Protein AF-A0A9D3RZB0-F1 (afdb_monomer)

Secondary structure (DSSP, 8-state):
-GGGSTTT--TTS-HHHHHHHHHHHHHHTT----TTS-GGG--HHHHHHHHHHHHHHHHHH---PPPTT--

Structure (mmCIF, N/CA/C/O backbone):
data_AF-A0A9D3RZB0-F1
#
_entry.id   AF-A0A9D3RZB0-F1
#
loop_
_atom_site.group_PDB
_atom_site.id
_atom_site.type_symbol
_atom_site.label_atom_id
_atom_site.label_alt_id
_atom_site.label_comp_id
_atom_site.label_asym_id
_atom_site.label_entity_id
_atom_site.label_seq_id
_atom_site.pdbx_PDB_ins_code
_atom_site.Cartn_x
_atom_site.Cartn_y
_atom_site.Cartn_z
_atom_site.occupancy
_atom_site.B_iso_or_equiv
_atom_site.auth_seq_id
_atom_site.auth_comp_id
_atom_site.auth_asym_id
_atom_site.auth_atom_id
_atom_site.pdbx_PDB_model_num
ATOM 1 N N . MET A 1 1 ? 8.351 -4.911 -0.090 1.00 58.34 1 MET A N 1
ATOM 2 C CA . MET A 1 1 ? 7.662 -3.599 -0.016 1.00 58.34 1 MET A CA 1
ATOM 3 C C . MET A 1 1 ? 8.304 -2.539 -0.914 1.00 58.34 1 MET A C 1
ATOM 5 O O . MET A 1 1 ? 7.785 -1.434 -0.968 1.00 58.34 1 MET A O 1
ATOM 9 N N . GLU A 1 2 ? 9.367 -2.855 -1.661 1.00 71.31 2 GLU A N 1
ATOM 10 C CA . GLU A 1 2 ? 10.078 -1.876 -2.501 1.00 71.31 2 GLU A CA 1
ATOM 11 C C . GLU A 1 2 ? 9.241 -1.324 -3.665 1.00 71.31 2 GLU A C 1
ATOM 13 O O . GLU A 1 2 ? 9.485 -0.209 -4.103 1.00 71.31 2 GLU A O 1
ATOM 18 N N . LEU A 1 3 ? 8.204 -2.046 -4.109 1.00 81.25 3 LEU A N 1
ATOM 19 C CA . LEU A 1 3 ? 7.355 -1.661 -5.245 1.00 81.25 3 LEU A CA 1
ATOM 20 C C . LEU A 1 3 ? 6.836 -0.214 -5.188 1.00 81.25 3 LEU A C 1
ATOM 22 O O . LEU A 1 3 ? 6.718 0.434 -6.221 1.00 81.25 3 LEU A O 1
ATOM 26 N N . LEU A 1 4 ? 6.490 0.281 -3.995 1.00 87.69 4 LEU A N 1
ATOM 27 C CA . LEU A 1 4 ? 5.884 1.605 -3.809 1.00 87.69 4 LEU A CA 1
ATOM 28 C C . LEU A 1 4 ? 6.886 2.668 -3.328 1.00 87.69 4 LEU A C 1
ATOM 30 O O . LEU A 1 4 ? 6.472 3.724 -2.857 1.00 87.69 4 LEU A O 1
ATOM 34 N N . THR A 1 5 ? 8.192 2.405 -3.421 1.00 86.25 5 THR A N 1
ATOM 35 C CA . THR A 1 5 ? 9.248 3.403 -3.193 1.00 86.25 5 THR A CA 1
ATOM 36 C C . THR A 1 5 ? 9.823 3.873 -4.527 1.00 86.25 5 THR A C 1
ATOM 38 O O . THR A 1 5 ? 9.631 3.236 -5.560 1.00 86.25 5 THR A O 1
ATOM 41 N N . LYS A 1 6 ? 10.569 4.985 -4.526 1.00 83.31 6 LYS A N 1
ATOM 42 C CA . LYS A 1 6 ? 11.226 5.486 -5.748 1.00 83.31 6 LYS A CA 1
ATOM 43 C C . LYS A 1 6 ? 12.168 4.454 -6.375 1.00 83.31 6 LYS A C 1
ATOM 45 O O . LYS A 1 6 ? 12.340 4.460 -7.584 1.00 83.31 6 LYS A O 1
ATOM 50 N N . GLN A 1 7 ? 12.797 3.619 -5.549 1.00 80.38 7 GLN A N 1
ATOM 51 C CA . GLN A 1 7 ? 13.803 2.653 -5.974 1.00 80.38 7 GLN A CA 1
ATOM 52 C C . GLN A 1 7 ? 13.187 1.378 -6.562 1.00 80.38 7 GLN A C 1
ATOM 54 O O . GLN A 1 7 ? 13.785 0.797 -7.460 1.00 80.38 7 GLN A O 1
ATOM 59 N N . GLY A 1 8 ? 12.019 0.941 -6.077 1.00 84.00 8 GLY A N 1
ATOM 60 C CA . GLY A 1 8 ? 11.369 -0.273 -6.582 1.00 84.00 8 GLY A CA 1
ATOM 61 C C . GLY A 1 8 ? 10.191 -0.034 -7.529 1.00 84.00 8 GLY A C 1
ATOM 62 O O . GLY A 1 8 ? 9.721 -0.993 -8.139 1.00 84.00 8 GLY A O 1
ATOM 63 N N . TRP A 1 9 ? 9.716 1.207 -7.688 1.00 89.56 9 TRP A N 1
ATOM 64 C CA . TRP A 1 9 ? 8.690 1.549 -8.676 1.00 89.56 9 TRP A CA 1
ATOM 65 C C . TRP A 1 9 ? 9.252 1.568 -10.102 1.00 89.56 9 TRP A C 1
ATOM 67 O O . TRP A 1 9 ? 10.304 2.144 -10.369 1.00 89.56 9 TRP A O 1
ATOM 77 N N . SER A 1 10 ? 8.488 1.013 -11.043 1.00 90.88 10 SER A N 1
ATOM 78 C CA . SER A 1 10 ? 8.737 1.118 -12.481 1.00 90.88 10 SER A CA 1
ATOM 79 C C . SER A 1 10 ? 7.439 1.449 -13.207 1.00 90.88 10 SER A C 1
ATOM 81 O O . SER A 1 10 ? 6.395 0.864 -12.920 1.00 90.88 10 SER A O 1
ATOM 83 N N . SER A 1 11 ? 7.503 2.351 -14.190 1.00 89.62 11 SER A N 1
ATOM 84 C CA . SER A 1 11 ? 6.360 2.695 -15.049 1.00 89.62 11 SER A CA 1
ATOM 85 C C . SER A 1 11 ? 5.877 1.528 -15.915 1.00 89.62 11 SER A C 1
ATOM 87 O O . SER A 1 11 ? 4.789 1.601 -16.477 1.00 89.62 11 SER A O 1
ATOM 89 N N . ALA A 1 12 ? 6.662 0.451 -16.011 1.00 91.94 12 ALA A N 1
ATOM 90 C CA . ALA A 1 12 ? 6.274 -0.773 -16.699 1.00 91.94 12 ALA A CA 1
ATOM 91 C C . ALA A 1 12 ? 5.228 -1.598 -15.927 1.00 91.94 12 ALA A C 1
ATOM 93 O O . ALA A 1 12 ? 4.604 -2.484 -16.511 1.00 91.94 12 ALA A O 1
ATOM 94 N N . TYR A 1 13 ? 5.027 -1.345 -14.628 1.00 91.25 13 TYR A N 1
ATOM 95 C CA . TYR A 1 13 ? 4.040 -2.087 -13.850 1.00 91.25 13 TYR A CA 1
ATOM 96 C C . TYR A 1 13 ? 2.619 -1.662 -14.205 1.00 91.25 13 TYR A C 1
ATOM 98 O O . TYR A 1 13 ? 2.241 -0.496 -14.081 1.00 91.25 13 TYR A O 1
ATOM 106 N N . SER A 1 14 ? 1.795 -2.640 -14.586 1.00 96.00 14 SER A N 1
ATOM 107 C CA . SER A 1 14 ? 0.360 -2.418 -14.718 1.00 96.00 14 SER A CA 1
ATOM 108 C C . SER A 1 14 ? -0.258 -2.210 -13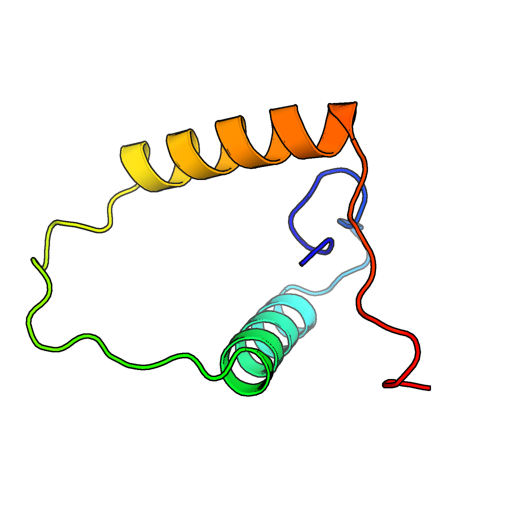.336 1.00 96.00 14 SER A C 1
ATOM 110 O O . SER A 1 14 ? 0.153 -2.832 -12.353 1.00 96.00 14 SER A O 1
ATOM 112 N N . ILE A 1 15 ? -1.294 -1.376 -13.256 1.00 94.88 15 ILE A N 1
ATOM 113 C CA . ILE A 1 15 ? -2.018 -1.147 -11.997 1.00 94.88 15 ILE A CA 1
ATOM 114 C C . ILE A 1 15 ? -2.613 -2.453 -11.453 1.00 94.88 15 ILE A C 1
ATOM 116 O O . ILE A 1 15 ? -2.592 -2.685 -10.247 1.00 94.88 15 ILE A O 1
ATOM 120 N N . GLU A 1 16 ? -3.060 -3.346 -12.333 1.00 96.25 16 GLU A N 1
ATOM 121 C CA . GLU A 1 16 ? -3.530 -4.680 -11.957 1.00 96.25 16 GLU A CA 1
ATOM 122 C C . GLU A 1 16 ? -2.447 -5.491 -11.230 1.00 96.25 16 GLU A C 1
ATOM 124 O O . GLU A 1 16 ? -2.701 -6.047 -10.159 1.00 96.25 16 GLU A O 1
ATOM 129 N N . SER A 1 17 ? -1.212 -5.485 -11.746 1.00 93.50 17 SER A N 1
ATOM 130 C CA . SER A 1 17 ? -0.090 -6.173 -11.100 1.00 93.50 17 SER A CA 1
ATOM 131 C C . SER A 1 17 ? 0.228 -5.589 -9.720 1.00 93.50 17 SER A C 1
ATOM 133 O O . SER A 1 17 ? 0.559 -6.333 -8.798 1.00 93.50 17 SER A O 1
ATOM 135 N N . VAL A 1 18 ? 0.071 -4.272 -9.546 1.00 94.31 18 VAL A N 1
ATOM 136 C CA . VAL A 1 18 ? 0.282 -3.584 -8.265 1.00 94.31 18 VAL A CA 1
ATOM 137 C C . VAL A 1 18 ? -0.792 -3.986 -7.254 1.00 94.31 18 VAL A C 1
ATOM 139 O O . VAL A 1 18 ? -0.461 -4.328 -6.119 1.00 94.31 18 VAL A O 1
ATOM 142 N N . ILE A 1 19 ? -2.065 -4.010 -7.659 1.00 96.12 19 ILE A N 1
ATOM 143 C CA . ILE A 1 19 ? -3.181 -4.444 -6.801 1.00 96.12 19 ILE A CA 1
ATOM 144 C C . ILE A 1 19 ? -2.968 -5.893 -6.347 1.00 96.12 19 ILE A C 1
ATO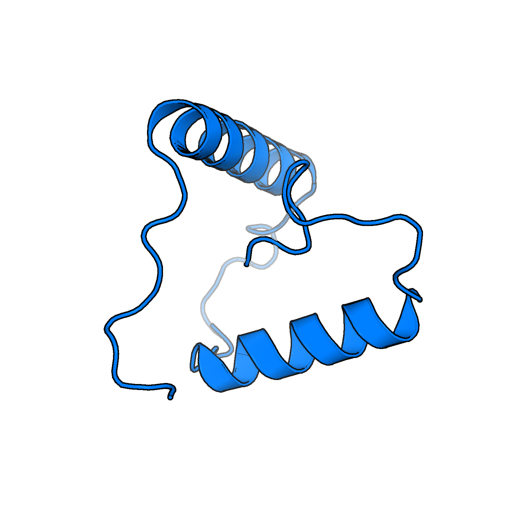M 146 O O . ILE A 1 19 ? -3.058 -6.191 -5.153 1.00 96.12 19 ILE A O 1
ATOM 150 N N . MET A 1 20 ? -2.626 -6.791 -7.275 1.00 96.56 20 MET A N 1
ATOM 151 C CA . MET A 1 20 ? -2.372 -8.198 -6.959 1.00 96.56 20 MET A CA 1
ATOM 152 C C . MET A 1 20 ? -1.188 -8.367 -5.995 1.00 96.56 20 MET A C 1
ATOM 154 O O . MET A 1 20 ? -1.281 -9.124 -5.028 1.00 96.56 20 MET A O 1
ATOM 158 N N . GLN A 1 21 ? -0.094 -7.629 -6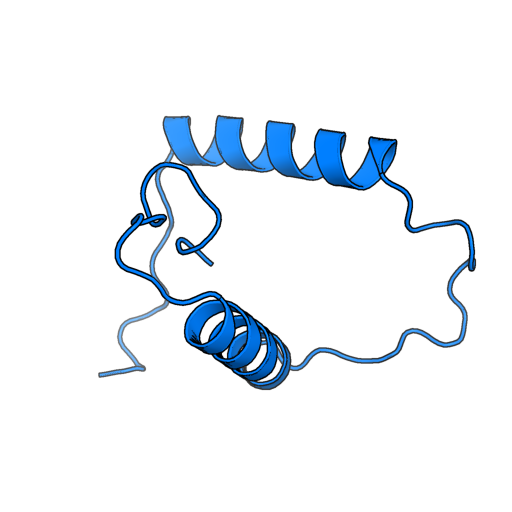.203 1.00 92.00 21 GLN A N 1
ATOM 159 C CA . GLN A 1 21 ? 1.071 -7.666 -5.316 1.00 92.00 21 GLN A CA 1
ATOM 160 C C . GLN A 1 21 ? 0.764 -7.135 -3.908 1.00 92.00 21 GLN A C 1
ATOM 162 O O . GLN A 1 21 ? 1.256 -7.696 -2.924 1.00 92.00 21 GLN A O 1
ATOM 167 N N . ILE A 1 22 ? -0.067 -6.093 -3.781 1.00 94.38 22 ILE A N 1
ATOM 168 C CA . ILE A 1 22 ? -0.533 -5.597 -2.476 1.00 94.38 22 ILE A CA 1
ATOM 169 C C . ILE A 1 22 ? -1.330 -6.691 -1.757 1.00 94.38 22 ILE A C 1
ATOM 171 O O . ILE A 1 22 ? -1.039 -6.989 -0.596 1.00 94.38 22 ILE A O 1
ATOM 175 N N . ASN A 1 23 ? -2.264 -7.346 -2.454 1.00 95.25 23 ASN A N 1
ATOM 176 C CA . ASN A 1 23 ? -3.044 -8.451 -1.892 1.00 95.25 23 ASN A CA 1
ATOM 177 C C . ASN A 1 23 ? -2.139 -9.592 -1.401 1.00 95.25 23 ASN A C 1
ATOM 179 O O . ASN A 1 23 ? -2.261 -10.033 -0.257 1.00 95.25 23 ASN A O 1
ATOM 183 N N . ALA A 1 24 ? -1.179 -10.023 -2.224 1.00 94.06 24 ALA A N 1
ATOM 184 C CA . ALA A 1 24 ? -0.222 -11.066 -1.857 1.00 94.06 24 ALA A CA 1
ATOM 185 C C . ALA A 1 24 ? 0.634 -10.670 -0.640 1.00 94.06 24 ALA A C 1
ATOM 187 O O . ALA A 1 24 ? 0.862 -11.480 0.261 1.00 94.06 24 ALA A O 1
ATOM 188 N N . THR A 1 25 ? 1.064 -9.406 -0.571 1.00 91.94 25 THR A N 1
ATOM 189 C CA . THR A 1 25 ? 1.882 -8.891 0.537 1.00 91.94 25 THR A CA 1
ATOM 190 C C . THR A 1 25 ? 1.116 -8.888 1.859 1.00 91.94 25 THR A C 1
ATOM 192 O O . THR A 1 25 ? 1.685 -9.251 2.888 1.00 91.94 25 THR A O 1
ATOM 195 N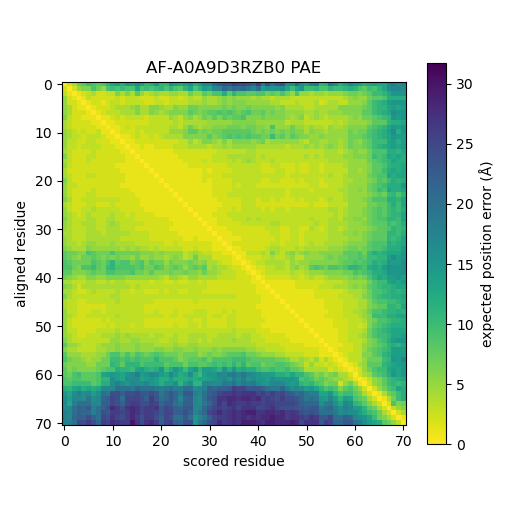 N . LEU A 1 26 ? -0.173 -8.530 1.854 1.00 94.38 26 LEU A N 1
ATOM 196 C CA . LEU A 1 26 ? -1.015 -8.572 3.056 1.00 94.38 26 LEU A CA 1
ATOM 197 C C . LEU A 1 26 ? -1.153 -9.999 3.606 1.00 94.38 26 LEU A C 1
ATOM 199 O O . LEU A 1 26 ? -1.055 -10.203 4.819 1.00 94.38 26 LEU A O 1
ATOM 203 N N . VAL A 1 27 ? -1.330 -10.989 2.724 1.00 95.38 27 VAL A N 1
ATOM 204 C CA . VAL A 1 27 ? -1.413 -12.407 3.110 1.00 95.38 27 VAL A CA 1
ATOM 205 C C . VAL A 1 27 ? -0.071 -12.902 3.651 1.00 95.38 27 VAL A C 1
ATOM 207 O O . VAL A 1 27 ? -0.029 -13.429 4.766 1.00 95.38 27 VAL A O 1
ATOM 210 N N . LYS A 1 28 ? 1.034 -12.669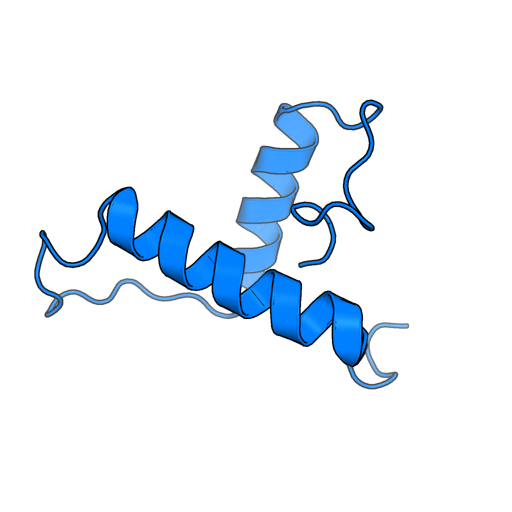 2.926 1.00 92.19 28 LYS A N 1
ATOM 211 C CA . LYS A 1 28 ? 2.394 -13.050 3.357 1.00 92.19 28 LYS A CA 1
ATOM 212 C C . LYS A 1 28 ? 2.758 -12.424 4.708 1.00 92.19 28 LYS A C 1
ATOM 214 O O . LYS A 1 28 ? 3.308 -13.095 5.576 1.00 92.19 28 LYS A O 1
ATOM 219 N N . GLY A 1 29 ? 2.388 -11.160 4.914 1.00 92.44 29 GLY A N 1
ATOM 220 C CA . GLY A 1 29 ? 2.586 -10.422 6.163 1.00 92.44 29 GLY A CA 1
ATOM 221 C C . GLY A 1 29 ? 1.623 -10.791 7.296 1.00 92.44 29 GLY A C 1
ATOM 222 O O . GLY A 1 29 ? 1.683 -10.170 8.354 1.00 92.44 29 GLY A O 1
ATOM 223 N N . LYS A 1 30 ? 0.731 -11.774 7.101 1.00 95.75 30 LYS A N 1
ATOM 224 C CA . LYS A 1 30 ? -0.274 -12.211 8.084 1.00 95.75 30 LYS A CA 1
ATOM 225 C C . LYS A 1 30 ? -1.145 -11.053 8.602 1.00 95.75 30 LYS A C 1
ATOM 227 O O . LYS A 1 30 ? -1.483 -11.021 9.785 1.00 95.75 30 LYS A O 1
ATOM 232 N N . ALA A 1 31 ? -1.545 -10.129 7.727 1.00 96.00 31 ALA A N 1
ATOM 233 C CA . ALA A 1 31 ? -2.409 -9.007 8.093 1.00 96.00 31 ALA A CA 1
ATOM 234 C C . ALA A 1 31 ? -3.728 -9.480 8.743 1.00 96.00 31 ALA A C 1
ATOM 236 O O . ALA A 1 31 ? -4.234 -10.570 8.454 1.00 96.00 31 ALA A O 1
ATOM 237 N N . ARG A 1 32 ? -4.280 -8.668 9.653 1.00 97.31 32 ARG A N 1
ATOM 238 C CA . ARG A 1 32 ? -5.527 -8.941 10.384 1.00 97.31 32 ARG A CA 1
ATOM 239 C C . ARG A 1 32 ? -6.379 -7.683 10.478 1.00 97.31 32 ARG A C 1
ATOM 241 O O . ARG A 1 32 ? -5.858 -6.572 10.498 1.00 97.31 32 ARG A O 1
ATOM 248 N N . VAL A 1 33 ? -7.691 -7.875 10.583 1.00 96.00 33 VAL A N 1
ATOM 249 C CA . VAL A 1 33 ? -8.632 -6.786 10.854 1.00 96.00 33 VAL A CA 1
ATOM 250 C C . VAL A 1 33 ? -8.590 -6.448 12.344 1.00 96.00 33 VAL A C 1
ATOM 252 O O . VAL A 1 33 ? -8.819 -7.312 13.188 1.00 96.00 33 VAL A O 1
ATOM 255 N N . GLN A 1 34 ? -8.314 -5.186 12.674 1.00 95.94 34 GLN A N 1
ATOM 256 C CA . GLN A 1 34 ? -8.323 -4.695 14.052 1.00 95.94 34 GLN A CA 1
ATOM 257 C C . GLN A 1 34 ? -9.700 -4.104 14.396 1.00 95.94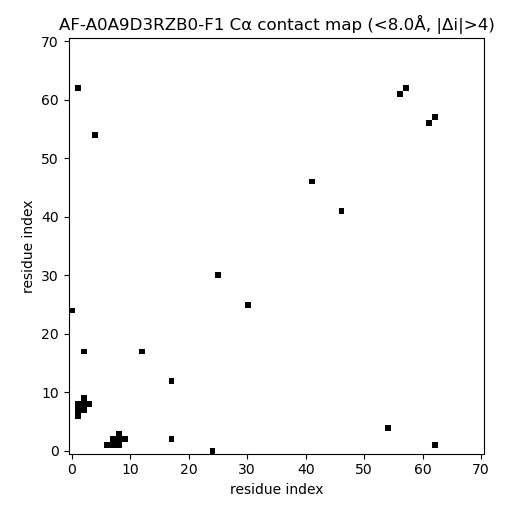 34 GLN A C 1
ATOM 259 O O . GLN A 1 34 ? -9.941 -2.912 14.219 1.00 95.94 34 GLN A O 1
ATOM 264 N N . PHE A 1 35 ? -10.613 -4.940 14.897 1.00 94.94 35 PHE A N 1
ATOM 265 C CA . PHE A 1 35 ? -12.012 -4.553 15.144 1.00 94.94 35 PHE A CA 1
ATOM 266 C C . PHE A 1 35 ? -12.200 -3.443 16.192 1.00 94.94 35 PHE A C 1
ATOM 268 O O . PHE A 1 35 ? -13.136 -2.658 16.081 1.00 94.94 35 PHE A O 1
ATOM 275 N N . GLY A 1 36 ? -11.314 -3.353 17.190 1.00 95.69 36 GLY A N 1
ATOM 276 C CA . GLY A 1 36 ? -11.375 -2.332 18.247 1.00 95.69 36 GLY A CA 1
ATOM 277 C C . GLY A 1 36 ? -10.711 -0.999 17.891 1.00 95.69 36 GLY A C 1
ATOM 278 O O . GLY A 1 36 ? -10.567 -0.137 18.755 1.00 95.69 36 GLY A O 1
ATOM 279 N N . ALA A 1 37 ? -10.237 -0.833 16.657 1.00 93.75 37 ALA A N 1
ATOM 280 C CA . ALA A 1 37 ? -9.486 0.351 16.279 1.00 93.75 37 ALA A CA 1
ATOM 281 C C . ALA A 1 37 ? -10.394 1.559 16.005 1.00 93.75 37 ALA A C 1
ATOM 283 O O . ALA A 1 37 ? -11.524 1.429 15.530 1.00 93.75 37 AL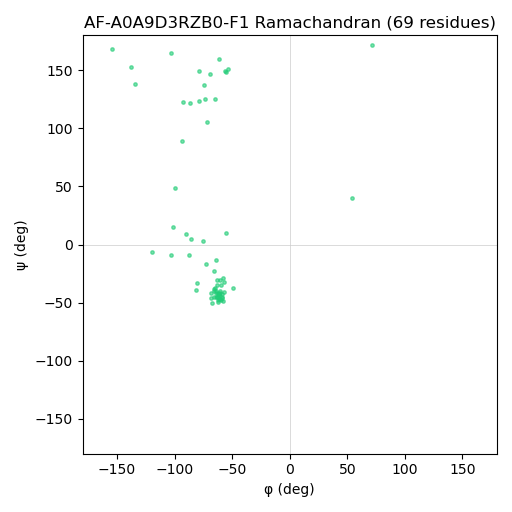A A O 1
ATOM 284 N N . ASN A 1 38 ? -9.882 2.764 16.266 1.00 94.88 38 ASN A N 1
ATOM 285 C CA . ASN A 1 38 ? -10.613 3.992 15.969 1.00 94.88 38 ASN A CA 1
ATOM 286 C C . ASN A 1 38 ? -10.797 4.136 14.448 1.00 94.88 38 ASN A C 1
ATOM 288 O O . ASN A 1 38 ? -9.817 4.171 13.709 1.00 94.88 38 ASN A O 1
ATOM 292 N N . LYS A 1 39 ? -12.040 4.290 13.973 1.00 89.94 39 LYS A N 1
ATOM 293 C CA . LYS A 1 39 ? -12.353 4.440 12.538 1.00 89.94 39 LYS A CA 1
ATOM 294 C C . LYS A 1 39 ? -11.647 5.636 11.881 1.00 89.94 39 LYS A C 1
ATOM 296 O O . LYS A 1 39 ? -11.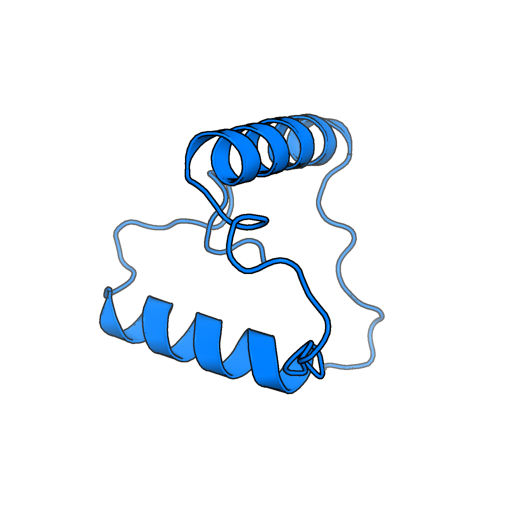309 5.565 10.706 1.00 89.94 39 LYS A O 1
ATOM 301 N N . ASN A 1 40 ? -11.348 6.687 12.647 1.00 92.56 40 ASN A N 1
ATOM 302 C CA . ASN A 1 40 ? -10.654 7.889 12.171 1.00 92.56 40 ASN A CA 1
ATOM 303 C C . ASN A 1 40 ? -9.122 7.799 12.295 1.00 92.56 40 ASN A C 1
ATOM 305 O O . ASN A 1 40 ? -8.422 8.807 12.143 1.00 92.56 40 ASN A O 1
ATOM 309 N N . GLN A 1 41 ? -8.573 6.623 12.623 1.00 94.19 41 GLN A N 1
ATOM 310 C CA . GLN A 1 41 ? -7.125 6.442 12.728 1.00 94.19 41 GLN A CA 1
ATOM 311 C C . GLN A 1 41 ? -6.433 6.599 11.368 1.00 94.19 41 GLN A C 1
ATOM 313 O O . GLN A 1 41 ? -5.370 7.219 11.297 1.00 94.19 41 GLN A O 1
ATOM 318 N N . TYR A 1 42 ? -7.064 6.112 10.295 1.00 95.88 42 TYR A N 1
ATOM 319 C CA . TYR A 1 42 ? -6.532 6.168 8.940 1.00 95.88 42 TYR A CA 1
ATOM 320 C C . TYR A 1 42 ? -7.033 7.419 8.221 1.00 95.88 42 TYR A C 1
ATOM 322 O O . TYR A 1 42 ? -8.232 7.648 8.100 1.00 95.88 42 TYR A O 1
ATOM 330 N N . ASN A 1 43 ? -6.096 8.239 7.752 1.00 96.25 43 ASN A N 1
ATOM 331 C CA . ASN A 1 43 ? -6.360 9.404 6.916 1.00 96.25 43 ASN A CA 1
ATOM 332 C C . ASN A 1 43 ? -5.128 9.732 6.062 1.00 96.25 43 ASN A C 1
ATOM 334 O O . ASN A 1 43 ? -4.033 9.214 6.303 1.00 96.25 43 ASN A O 1
ATOM 338 N N . LEU A 1 44 ? -5.312 10.617 5.080 1.00 96.56 44 LEU A N 1
ATOM 339 C CA . LEU A 1 44 ? -4.272 10.979 4.119 1.00 96.56 44 LEU A CA 1
ATOM 340 C C . LEU A 1 44 ? -3.035 11.602 4.784 1.00 96.56 44 LEU A C 1
ATOM 342 O O . LEU A 1 44 ? -1.917 11.188 4.489 1.00 96.56 44 LEU A O 1
ATOM 346 N N . ALA A 1 45 ? -3.225 12.557 5.699 1.00 96.81 45 ALA A N 1
ATOM 347 C CA . ALA A 1 45 ? -2.122 13.290 6.321 1.00 96.81 45 ALA A CA 1
ATOM 348 C C . ALA A 1 45 ? -1.195 12.363 7.126 1.00 96.81 45 ALA A C 1
ATOM 350 O O . ALA A 1 45 ? 0.026 12.420 6.975 1.00 96.81 45 ALA A O 1
ATOM 351 N N . ARG A 1 46 ? -1.770 11.455 7.927 1.00 95.94 46 ARG A N 1
ATOM 352 C CA . ARG A 1 46 ? -1.004 10.468 8.700 1.00 95.94 46 ARG A CA 1
ATOM 353 C C . ARG A 1 46 ? -0.280 9.478 7.792 1.00 95.94 46 ARG A C 1
ATOM 355 O O . ARG A 1 46 ? 0.904 9.240 7.997 1.00 95.94 46 ARG A O 1
ATOM 362 N N . ALA A 1 47 ? -0.951 8.955 6.763 1.00 95.88 47 ALA A N 1
ATOM 363 C CA . ALA A 1 47 ? -0.333 8.027 5.815 1.00 95.88 47 ALA A CA 1
ATOM 364 C C . ALA A 1 47 ? 0.854 8.668 5.071 1.00 95.88 47 ALA A C 1
ATOM 366 O O . ALA A 1 47 ? 1.920 8.063 4.962 1.00 95.88 47 ALA A O 1
ATOM 367 N N . GLN A 1 48 ? 0.703 9.919 4.621 1.00 95.50 48 GLN A N 1
ATOM 368 C CA . GLN A 1 48 ? 1.777 10.676 3.973 1.00 95.50 48 GLN A CA 1
ATOM 369 C C . GLN A 1 48 ? 2.952 10.940 4.915 1.00 95.50 48 GLN A C 1
ATOM 371 O O . GLN A 1 48 ? 4.103 10.819 4.498 1.00 95.50 48 GLN A O 1
ATOM 376 N N . GLN A 1 49 ? 2.684 11.296 6.174 1.00 96.25 49 GLN A N 1
ATOM 377 C CA . GLN A 1 49 ? 3.730 11.498 7.175 1.00 96.25 49 GLN A CA 1
ATOM 378 C C . GLN A 1 49 ? 4.515 10.204 7.422 1.00 96.25 49 GLN A C 1
ATOM 380 O O . GLN A 1 49 ? 5.741 10.219 7.334 1.00 96.25 49 GLN A O 1
ATOM 385 N N . SER A 1 50 ? 3.823 9.083 7.654 1.00 94.44 50 SER A N 1
ATOM 386 C CA . SER A 1 50 ? 4.459 7.774 7.845 1.00 94.44 50 SER A CA 1
ATOM 387 C C . SER A 1 50 ? 5.300 7.358 6.637 1.00 94.44 50 SER A C 1
ATOM 389 O O . SER A 1 50 ? 6.429 6.904 6.813 1.00 94.44 50 SER A O 1
ATOM 391 N N . TYR A 1 51 ? 4.798 7.562 5.415 1.00 93.25 51 TYR A N 1
ATOM 392 C CA . TYR A 1 51 ? 5.546 7.263 4.193 1.00 93.25 51 TYR A CA 1
ATOM 393 C C . TYR A 1 51 ? 6.813 8.120 4.063 1.00 93.25 51 TYR A C 1
ATOM 395 O O . TYR A 1 51 ? 7.885 7.586 3.789 1.00 93.25 51 TYR A O 1
ATOM 403 N N . LYS A 1 52 ? 6.724 9.435 4.314 1.00 92.06 52 LYS A N 1
ATOM 404 C CA . LYS A 1 52 ? 7.889 10.337 4.271 1.00 92.06 52 LYS A CA 1
ATOM 405 C C . LYS A 1 52 ? 8.973 9.908 5.259 1.00 92.06 52 LYS A C 1
ATOM 407 O O . LYS A 1 52 ? 10.135 9.825 4.871 1.00 92.06 52 LYS A O 1
ATOM 412 N N . SER A 1 53 ? 8.599 9.595 6.501 1.00 91.06 53 SER A N 1
ATOM 413 C CA . SER A 1 53 ? 9.543 9.093 7.505 1.00 91.06 53 SER A CA 1
ATOM 414 C C . SER A 1 53 ? 10.191 7.774 7.080 1.00 91.06 53 SER A C 1
ATOM 416 O O . SER A 1 53 ? 11.402 7.618 7.213 1.00 91.06 53 SER A O 1
ATOM 418 N N . LEU A 1 54 ? 9.408 6.844 6.525 1.00 87.81 54 LEU A N 1
ATOM 419 C CA . LEU A 1 54 ? 9.910 5.549 6.061 1.00 87.81 54 LEU A CA 1
ATOM 420 C C . LEU A 1 54 ? 10.929 5.713 4.928 1.00 87.81 54 LEU A C 1
ATOM 422 O O . LEU A 1 54 ? 12.010 5.132 4.995 1.00 87.81 54 LEU A O 1
ATOM 426 N N . VAL A 1 55 ? 10.616 6.527 3.917 1.00 86.12 55 VAL A N 1
ATOM 427 C CA . VAL A 1 55 ? 11.509 6.750 2.770 1.00 86.12 55 VAL A CA 1
ATOM 428 C C . VAL A 1 55 ? 12.814 7.419 3.196 1.00 86.12 55 VAL A C 1
ATOM 430 O O . VAL A 1 55 ? 13.866 7.005 2.728 1.00 86.12 55 VAL A O 1
ATOM 433 N N . GLN A 1 56 ? 12.777 8.382 4.121 1.00 85.88 56 GLN A N 1
ATOM 434 C CA . GLN A 1 56 ? 13.996 9.024 4.633 1.00 85.88 56 GLN A CA 1
ATOM 435 C C . GLN A 1 56 ? 14.943 8.028 5.316 1.00 85.88 56 GLN A C 1
ATOM 437 O O . GLN A 1 56 ? 16.155 8.082 5.118 1.00 85.88 56 GLN A O 1
ATOM 442 N N . ILE A 1 57 ? 14.400 7.107 6.117 1.00 82.56 57 ILE A N 1
ATOM 443 C CA . ILE A 1 57 ? 15.200 6.061 6.771 1.00 82.56 57 ILE A CA 1
ATOM 444 C C . ILE A 1 57 ? 15.734 5.075 5.725 1.00 82.56 57 ILE A C 1
ATOM 446 O O . ILE A 1 57 ? 16.898 4.681 5.786 1.00 82.56 57 ILE A O 1
ATOM 450 N N . HIS A 1 58 ? 14.899 4.707 4.753 1.00 76.44 58 HIS A N 1
ATOM 451 C CA . HIS A 1 58 ? 15.261 3.785 3.683 1.00 76.44 58 HIS A CA 1
ATOM 452 C C . HIS A 1 58 ? 16.370 4.332 2.775 1.00 76.44 58 HIS A C 1
ATOM 454 O O . HIS A 1 58 ? 17.324 3.618 2.491 1.00 76.44 58 HIS A O 1
ATOM 460 N N . GLU A 1 59 ? 16.290 5.598 2.360 1.00 77.00 59 GLU A N 1
ATOM 461 C CA . GLU A 1 59 ? 17.328 6.246 1.546 1.00 77.00 59 GLU A CA 1
ATOM 462 C C . GLU A 1 59 ? 18.681 6.281 2.272 1.00 77.00 59 GLU A C 1
ATOM 464 O O . GLU A 1 59 ? 19.725 6.210 1.630 1.00 77.00 59 GLU A O 1
ATOM 469 N N . LYS A 1 60 ? 18.670 6.347 3.609 1.00 76.06 60 LYS A N 1
ATOM 470 C CA . LYS A 1 60 ? 19.886 6.378 4.427 1.00 76.06 60 LYS A CA 1
ATOM 471 C C . LYS A 1 60 ? 20.507 4.994 4.657 1.00 76.06 60 LYS A C 1
ATOM 473 O O . LYS A 1 60 ? 21.728 4.888 4.682 1.00 76.06 60 LYS A O 1
ATOM 478 N N . ASN A 1 61 ? 19.686 3.962 4.860 1.00 72.88 61 ASN A N 1
ATOM 479 C CA . ASN A 1 61 ? 20.140 2.665 5.384 1.00 72.88 61 ASN A CA 1
ATOM 480 C C . ASN A 1 61 ? 19.887 1.466 4.445 1.00 72.88 61 ASN A C 1
ATOM 482 O O . ASN A 1 61 ? 20.344 0.365 4.748 1.00 72.88 61 ASN A O 1
ATOM 486 N N . GLY A 1 62 ? 19.176 1.654 3.329 1.00 66.69 62 GLY A N 1
ATOM 487 C CA . GLY A 1 62 ? 18.744 0.575 2.434 1.00 66.69 62 GLY A CA 1
ATOM 488 C C . GLY A 1 62 ? 17.631 -0.303 3.023 1.00 66.69 62 GLY A C 1
ATOM 489 O O . GLY A 1 62 ? 17.249 -0.169 4.189 1.00 66.69 62 GLY A O 1
ATOM 490 N N . TRP A 1 63 ? 17.061 -1.193 2.204 1.00 66.50 63 TRP A N 1
ATOM 491 C CA . TRP A 1 63 ? 16.100 -2.199 2.663 1.00 66.50 63 TRP A CA 1
ATOM 492 C C . TRP A 1 63 ? 16.875 -3.428 3.142 1.00 66.50 63 TRP A C 1
ATOM 494 O O . TRP A 1 63 ? 17.644 -4.014 2.382 1.00 66.50 63 TRP A O 1
ATOM 504 N N . TYR A 1 64 ? 16.694 -3.835 4.399 1.00 60.66 64 TYR A N 1
ATOM 505 C CA . TYR A 1 64 ? 17.204 -5.132 4.840 1.00 60.66 64 TYR A CA 1
ATOM 506 C C . TYR A 1 64 ? 16.317 -6.201 4.192 1.00 60.66 64 TYR A C 1
ATOM 508 O O . TYR A 1 64 ? 15.141 -6.351 4.535 1.00 60.66 64 TYR A O 1
ATOM 516 N N . THR A 1 65 ? 16.850 -6.872 3.176 1.00 59.09 65 THR A N 1
ATOM 517 C CA . THR A 1 65 ? 16.218 -8.018 2.518 1.00 59.09 65 THR A CA 1
ATOM 518 C C . THR A 1 65 ? 15.878 -9.100 3.556 1.00 59.09 65 THR A C 1
ATOM 520 O O . THR A 1 65 ? 16.572 -9.212 4.572 1.00 59.09 65 THR A O 1
ATOM 523 N N . PRO A 1 66 ? 14.804 -9.893 3.367 1.00 57.44 66 PRO A N 1
ATOM 524 C CA . PRO A 1 66 ? 14.468 -10.959 4.307 1.00 57.44 66 PRO A CA 1
ATOM 525 C C . PRO A 1 66 ? 15.592 -12.012 4.388 1.00 57.44 66 PRO A C 1
ATOM 527 O O . PRO A 1 66 ? 16.388 -12.124 3.452 1.00 57.44 66 PRO A O 1
ATOM 530 N N . PRO A 1 67 ? 15.651 -12.809 5.474 1.00 53.94 67 PRO A N 1
ATOM 531 C CA . PRO A 1 67 ? 16.578 -13.933 5.600 1.00 53.94 67 PRO A CA 1
ATOM 532 C C . PRO A 1 67 ? 16.462 -14.891 4.407 1.00 53.94 67 PRO A C 1
ATOM 534 O O . PRO A 1 67 ? 15.386 -15.030 3.831 1.00 53.94 67 PRO A O 1
ATOM 537 N N . LYS A 1 68 ? 17.567 -15.568 4.075 1.00 50.88 68 LYS A N 1
ATOM 538 C CA . LYS A 1 68 ? 17.813 -16.429 2.895 1.00 50.88 68 LYS A CA 1
ATOM 539 C C . LYS A 1 68 ? 16.830 -17.600 2.647 1.00 50.88 68 LYS A C 1
ATOM 541 O O . LYS A 1 68 ? 17.133 -18.450 1.821 1.00 50.88 68 LYS A O 1
ATOM 546 N N . GLU A 1 69 ? 15.707 -17.695 3.350 1.00 49.53 69 GLU A N 1
ATOM 547 C CA . GLU A 1 69 ? 14.825 -18.872 3.333 1.00 49.53 69 GLU A CA 1
ATOM 548 C C . GLU A 1 69 ? 13.759 -18.871 2.219 1.00 49.53 69 GLU A C 1
ATOM 550 O O . GLU A 1 69 ? 13.146 -19.905 1.993 1.00 49.53 69 GLU A O 1
ATOM 555 N N . ASP A 1 70 ? 13.571 -17.774 1.476 1.00 46.59 70 ASP A N 1
ATOM 556 C CA . ASP A 1 70 ? 12.641 -17.709 0.326 1.00 46.59 70 ASP A CA 1
ATOM 557 C C . ASP A 1 70 ? 13.379 -17.866 -1.030 1.00 46.59 70 ASP A C 1
ATOM 559 O O . ASP A 1 70 ? 13.213 -17.042 -1.935 1.00 46.59 70 ASP A O 1
ATOM 563 N N . GLY A 1 71 ? 14.247 -18.880 -1.138 1.00 38.31 71 GLY A N 1
ATOM 564 C CA . GLY A 1 71 ? 14.944 -19.277 -2.374 1.00 38.31 71 GLY A CA 1
ATOM 565 C C . GLY A 1 71 ? 14.153 -20.267 -3.220 1.00 38.31 71 GLY A C 1
ATOM 566 O O . GLY A 1 71 ? 13.554 -21.189 -2.624 1.00 38.31 71 GLY A O 1
#

InterPro domains:
  IPR000608 Ubiquitin-conjugating (UBC), cataly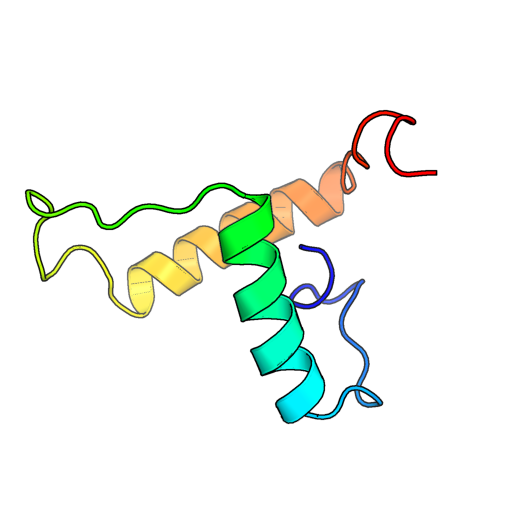tic core domain [PS50127] (1-64)
  IPR016135 Ubiquitin-conjugating enzyme/RWD-like [G3DSA:3.10.110.10] (1-63)
  IPR016135 Ubiquitin-conjugating enzyme/RWD-like [SSF54495] (2-57)

Organism: Anguilla anguilla (NCBI:txid7936)

Sequence (71 aa):
MELLTKQGWSSAYSIESVIMQINATLVKGKARVQFGANKNQYNLARAQQSYKSLVQIHEKNGWYTPPKEDG

Solvent-accessible surface area (backbone atoms only — not comparable to full-atom values): 4682 Å² total; per-residue (Å²): 126,50,59,84,38,88,85,46,46,57,93,85,62,50,68,67,59,52,54,52,51,52,55,50,47,41,58,77,68,65,65,78,87,67,86,89,56,66,83,81,71,73,48,70,70,61,52,52,51,55,50,54,56,49,50,57,52,35,77,73,69,53,80,85,72,77,74,87,79,88,118

pLDDT: mean 85.45, std 14.57, range [38.31, 97.31]

Mean predicted aligned error: 6.69 Å

Foldseek 3Di:
DCCPAPRNPDPPDDPVNVVVVVVVVCVVVVHDDDPPDDPPPDDDVVVVVVVVVVRVVCVVPNDDDDPPPPD

Radius of gyration: 14.6 Å; Cα contacts (8 Å, |Δi|>4): 16; chains: 1; bounding box: 32×33×35 Å